Protein AF-A0A0R3PZE8-F1 (afdb_monomer_lite)

Structure (mmCIF, N/CA/C/O backbone):
data_AF-A0A0R3PZE8-F1
#
_entry.id   AF-A0A0R3PZE8-F1
#
loop_
_atom_site.group_PDB
_atom_site.id
_atom_site.type_symbol
_atom_site.label_atom_id
_atom_site.label_alt_id
_atom_site.label_comp_id
_atom_site.label_asym_id
_atom_site.label_entity_id
_atom_site.label_seq_id
_atom_site.pdbx_PDB_ins_code
_atom_site.Cartn_x
_atom_site.Cartn_y
_atom_site.Cartn_z
_atom_site.occupancy
_atom_site.B_iso_or_equiv
_atom_site.auth_seq_id
_atom_site.auth_comp_id
_atom_site.auth_asym_id
_atom_site.auth_atom_id
_atom_site.pdbx_PDB_model_num
ATOM 1 N N . LEU A 1 1 ? -15.782 1.429 -3.347 1.00 62.12 1 LEU A N 1
ATOM 2 C CA . LEU A 1 1 ? -16.477 2.744 -3.398 1.00 62.12 1 LEU A CA 1
ATOM 3 C C . LEU A 1 1 ? -15.474 3.835 -3.037 1.00 62.12 1 LEU A C 1
ATOM 5 O O . LEU A 1 1 ? -14.664 3.570 -2.155 1.00 62.12 1 LEU A O 1
ATOM 9 N N . ILE A 1 2 ? -15.486 4.989 -3.717 1.00 67.94 2 ILE A N 1
ATOM 10 C CA . ILE A 1 2 ? -14.548 6.102 -3.472 1.00 67.94 2 ILE A CA 1
ATOM 11 C C . ILE A 1 2 ? -15.339 7.360 -3.122 1.00 67.94 2 ILE A C 1
ATOM 13 O O . ILE A 1 2 ? -16.197 7.770 -3.900 1.00 67.94 2 ILE A O 1
ATOM 17 N N . PHE A 1 3 ? -14.995 7.996 -2.004 1.00 71.56 3 PHE A N 1
ATOM 18 C CA . PHE A 1 3 ? -15.438 9.349 -1.668 1.00 71.56 3 PHE A CA 1
ATOM 19 C C . PHE A 1 3 ? -14.235 10.287 -1.606 1.00 71.56 3 PHE A C 1
ATOM 21 O O . PHE A 1 3 ? -13.173 9.914 -1.105 1.00 71.56 3 PHE A O 1
ATOM 28 N N . ARG A 1 4 ? -14.398 11.508 -2.123 1.00 67.25 4 ARG A N 1
ATOM 29 C CA . ARG A 1 4 ? -13.371 12.555 -2.086 1.00 67.25 4 ARG A CA 1
ATOM 30 C C . ARG A 1 4 ? -13.928 13.774 -1.380 1.00 67.25 4 ARG A C 1
ATOM 32 O O . ARG A 1 4 ? -14.974 14.278 -1.780 1.00 67.25 4 ARG A O 1
ATOM 39 N N . PHE A 1 5 ? -13.204 14.258 -0.381 1.00 66.12 5 PHE A N 1
ATOM 40 C CA . PHE A 1 5 ? -13.563 15.463 0.358 1.00 66.12 5 PHE A CA 1
ATOM 41 C C . PHE A 1 5 ? -12.511 16.537 0.089 1.00 66.12 5 PHE A C 1
ATOM 43 O O . PHE A 1 5 ? -11.345 16.365 0.446 1.00 66.12 5 PHE A O 1
ATOM 50 N N . SER A 1 6 ? -12.918 17.607 -0.603 1.00 61.75 6 SER A N 1
ATOM 51 C CA . SER A 1 6 ? -12.119 18.815 -0.883 1.00 61.75 6 SER A CA 1
ATOM 52 C C . SER A 1 6 ? -10.677 18.563 -1.362 1.00 61.75 6 SER A C 1
ATOM 54 O O . SER A 1 6 ? -9.786 19.353 -1.075 1.00 61.75 6 SER A O 1
ATOM 56 N N . ASN A 1 7 ? -10.435 17.455 -2.075 1.00 63.47 7 ASN A N 1
ATOM 57 C CA . ASN A 1 7 ? -9.113 16.976 -2.513 1.00 63.47 7 ASN A CA 1
ATOM 58 C C . ASN A 1 7 ? -8.071 16.737 -1.398 1.00 63.47 7 ASN A C 1
ATOM 60 O O . ASN A 1 7 ? -6.908 16.509 -1.716 1.00 63.47 7 ASN A O 1
ATOM 64 N N . GLN A 1 8 ? -8.466 16.736 -0.123 1.00 71.69 8 GLN A N 1
ATOM 65 C CA . GLN A 1 8 ? -7.559 16.519 1.013 1.00 71.69 8 GLN A CA 1
ATOM 66 C C . GLN A 1 8 ? -7.642 15.096 1.573 1.00 71.69 8 GLN A C 1
ATOM 68 O O . GLN A 1 8 ? -6.637 14.556 2.018 1.00 71.69 8 GLN A O 1
ATOM 73 N N . LEU A 1 9 ? -8.821 14.466 1.516 1.00 77.50 9 LEU A N 1
ATOM 74 C CA . LEU A 1 9 ? -9.038 13.109 2.020 1.00 77.50 9 LEU A CA 1
ATOM 75 C C . LEU A 1 9 ? -9.704 12.229 0.960 1.00 77.50 9 LEU A C 1
ATOM 77 O O . LEU A 1 9 ? -10.722 12.604 0.363 1.00 77.50 9 LEU A O 1
ATOM 81 N N . LYS A 1 10 ? -9.144 11.032 0.761 1.00 80.12 10 LYS A N 1
ATOM 82 C CA . LYS A 1 10 ? -9.710 9.973 -0.080 1.00 80.12 10 LYS A CA 1
ATOM 83 C C . LYS A 1 10 ? -10.156 8.819 0.821 1.00 80.12 10 LYS A C 1
ATOM 85 O O . LYS A 1 10 ? -9.330 8.224 1.504 1.00 80.12 10 LYS A O 1
ATOM 90 N N . LEU A 1 11 ? -11.452 8.503 0.820 1.00 83.88 11 LEU A N 1
ATOM 91 C CA . LEU A 1 11 ? -12.012 7.386 1.585 1.00 83.88 11 LEU A CA 1
ATOM 92 C C . LEU A 1 11 ? -12.367 6.232 0.648 1.00 83.88 11 LEU A C 1
ATOM 94 O O . LEU A 1 11 ? -13.119 6.411 -0.316 1.00 83.88 11 LEU A O 1
ATOM 98 N N . PHE A 1 12 ? -11.858 5.045 0.972 1.00 88.25 12 PHE A N 1
ATOM 99 C CA . PHE A 1 12 ? -12.050 3.832 0.189 1.00 88.25 12 PHE A CA 1
ATOM 100 C C . PHE A 1 12 ? -12.721 2.744 1.022 1.00 88.25 12 PHE A C 1
ATOM 102 O O . PHE A 1 12 ? -12.331 2.482 2.155 1.00 88.25 12 PHE A O 1
ATOM 109 N N . PHE A 1 13 ? -13.682 2.056 0.407 1.00 88.44 13 PHE A N 1
ATOM 110 C CA . PHE A 1 13 ? -14.157 0.754 0.874 1.00 88.44 13 PHE A CA 1
ATOM 111 C C . PHE A 1 13 ? -13.698 -0.309 -0.116 1.00 88.44 13 PHE A C 1
ATOM 113 O O . PHE A 1 13 ? -14.065 -0.245 -1.300 1.00 88.44 13 PHE A O 1
ATOM 120 N N . VAL A 1 14 ? -12.896 -1.254 0.375 1.00 90.12 14 VAL A N 1
ATOM 121 C CA . VAL A 1 14 ? -12.254 -2.312 -0.411 1.00 90.12 14 VAL A CA 1
ATOM 122 C C . VAL A 1 14 ? -12.698 -3.668 0.131 1.00 90.12 14 VAL A C 1
ATOM 124 O O . VAL A 1 14 ? -12.587 -3.928 1.324 1.00 90.12 14 VAL A O 1
ATOM 127 N N . GLY A 1 15 ? -13.233 -4.513 -0.750 1.00 91.81 15 GLY A N 1
ATOM 128 C CA . GLY A 1 15 ? -13.603 -5.895 -0.440 1.00 91.81 15 GLY A CA 1
ATOM 129 C C . GLY A 1 15 ? -12.577 -6.899 -0.965 1.00 91.81 15 GLY A C 1
ATOM 130 O O . GLY A 1 15 ? -11.606 -6.529 -1.626 1.00 91.81 15 GLY A O 1
ATOM 131 N N . GLY A 1 16 ? -12.821 -8.181 -0.699 1.00 90.88 16 GLY A N 1
ATOM 132 C CA . GLY A 1 16 ? -12.023 -9.293 -1.211 1.00 90.88 16 GLY A CA 1
ATOM 133 C C . GLY A 1 16 ? -12.873 -10.385 -1.879 1.00 90.88 16 GLY A C 1
ATOM 134 O O . GLY A 1 16 ? -14.102 -10.291 -1.865 1.00 90.88 16 GLY A O 1
ATOM 135 N N . PRO A 1 17 ? -12.225 -11.427 -2.436 1.00 91.25 17 PRO A N 1
ATOM 136 C CA . PRO A 1 17 ? -10.773 -11.625 -2.455 1.00 91.25 17 PRO A CA 1
ATOM 137 C C . PRO A 1 17 ? -10.067 -10.690 -3.452 1.00 91.25 17 PRO A C 1
ATOM 139 O O . PRO A 1 17 ? -10.519 -10.515 -4.579 1.00 91.25 17 PRO A O 1
ATOM 142 N N . ASN A 1 18 ? -8.948 -10.092 -3.036 1.00 88.50 18 ASN A N 1
ATOM 143 C CA . ASN A 1 18 ? -8.090 -9.268 -3.890 1.00 88.50 18 ASN A CA 1
ATOM 144 C C . ASN A 1 18 ? -6.628 -9.437 -3.450 1.00 88.50 18 ASN A C 1
ATOM 146 O O . ASN A 1 18 ? -6.282 -9.090 -2.323 1.00 88.50 18 ASN A O 1
ATOM 150 N N . SER A 1 19 ? -5.787 -9.988 -4.324 1.00 86.62 19 SER A N 1
ATOM 151 C CA . SER A 1 19 ? -4.359 -10.216 -4.077 1.00 86.62 19 SER A CA 1
ATOM 152 C C . SER A 1 19 ? -3.549 -9.687 -5.254 1.00 86.62 19 SER A C 1
ATOM 154 O O . SER A 1 19 ? -3.976 -9.796 -6.406 1.00 86.62 19 SER A O 1
ATOM 156 N N . ARG A 1 20 ? -2.424 -9.044 -4.947 1.00 81.38 20 ARG A N 1
ATOM 157 C CA . ARG A 1 20 ? -1.581 -8.311 -5.889 1.00 81.38 20 ARG A CA 1
ATOM 158 C C . ARG A 1 20 ? -0.120 -8.429 -5.465 1.00 81.38 20 ARG A C 1
ATOM 160 O O . ARG A 1 20 ? 0.158 -8.447 -4.267 1.00 81.38 20 ARG A O 1
ATOM 167 N N . ASP A 1 21 ? 0.770 -8.457 -6.451 1.00 78.06 21 ASP A N 1
ATOM 168 C CA . ASP A 1 21 ? 2.225 -8.560 -6.255 1.00 78.06 21 ASP A CA 1
ATOM 169 C C . ASP A 1 21 ? 2.948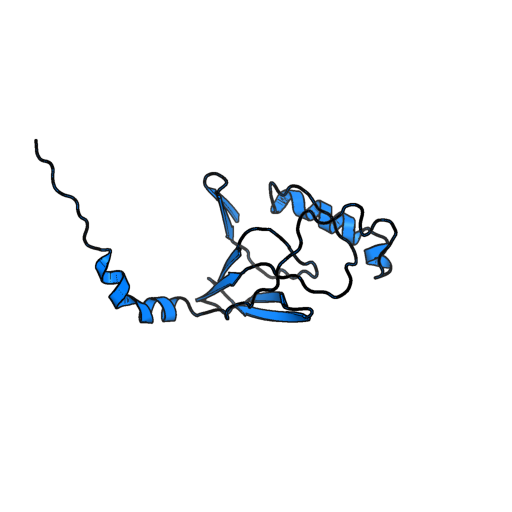 -7.214 -6.424 1.00 78.06 21 ASP A C 1
ATOM 171 O O . ASP A 1 21 ? 4.164 -7.122 -6.258 1.00 78.06 21 ASP A O 1
ATOM 175 N N . ASP A 1 22 ? 2.213 -6.159 -6.774 1.00 80.25 22 ASP A N 1
ATOM 176 C CA . ASP A 1 22 ? 2.758 -4.814 -6.908 1.00 80.25 22 ASP A CA 1
ATOM 177 C C . ASP A 1 22 ? 2.730 -4.038 -5.582 1.00 80.25 22 ASP A C 1
ATOM 179 O O . ASP A 1 22 ? 1.869 -4.248 -4.725 1.00 80.25 22 ASP A O 1
ATOM 183 N N . TYR A 1 23 ? 3.688 -3.120 -5.434 1.00 80.38 23 TYR A N 1
ATOM 184 C CA . TYR A 1 23 ? 3.795 -2.219 -4.290 1.00 80.38 23 TYR A CA 1
ATOM 185 C C . TYR A 1 23 ? 3.375 -0.807 -4.694 1.00 80.38 23 TYR A C 1
ATOM 187 O O . TYR A 1 23 ? 3.799 -0.299 -5.734 1.00 80.38 23 TYR A O 1
ATOM 195 N N . HIS A 1 24 ? 2.581 -0.163 -3.840 1.00 79.12 24 HIS A N 1
ATOM 196 C CA . HIS A 1 24 ? 2.237 1.251 -3.964 1.00 79.12 24 HIS A CA 1
ATOM 197 C C . HIS A 1 24 ? 3.224 2.099 -3.155 1.00 79.12 24 HIS A C 1
ATOM 199 O O . HIS A 1 24 ? 3.620 1.711 -2.055 1.00 79.12 24 HIS A O 1
ATOM 205 N N . LEU A 1 25 ? 3.623 3.241 -3.712 1.00 77.56 25 LEU A N 1
ATOM 206 C CA . LEU A 1 25 ? 4.430 4.247 -3.037 1.00 77.56 25 LEU A CA 1
ATOM 207 C C . LEU A 1 25 ? 3.793 5.616 -3.281 1.00 77.56 25 LEU A C 1
ATOM 209 O O . LEU A 1 25 ? 3.671 6.029 -4.433 1.00 77.56 25 LEU A O 1
ATOM 213 N N . GLU A 1 26 ? 3.425 6.308 -2.206 1.00 75.06 26 GLU A N 1
ATOM 214 C CA . GLU A 1 26 ? 2.949 7.692 -2.236 1.00 75.06 26 GLU A CA 1
ATOM 215 C C . GLU A 1 26 ? 3.594 8.523 -1.116 1.00 75.06 26 GLU A C 1
ATOM 217 O O . GLU A 1 26 ? 4.149 7.976 -0.164 1.00 75.06 26 GLU A O 1
ATOM 222 N N . GLU A 1 27 ? 3.555 9.853 -1.248 1.00 71.75 27 GLU A N 1
ATOM 223 C CA . GLU A 1 27 ? 4.087 10.785 -0.236 1.00 71.75 27 GLU A CA 1
ATOM 224 C C . GLU A 1 27 ? 3.195 10.869 1.015 1.00 71.75 27 GLU A C 1
ATOM 226 O O . GLU A 1 27 ? 3.664 11.256 2.083 1.00 71.75 27 GLU A O 1
ATOM 231 N N . GLY A 1 28 ? 1.906 10.546 0.873 1.00 73.88 28 GLY A N 1
ATOM 232 C CA . GLY A 1 28 ? 0.905 10.657 1.931 1.00 73.88 28 GLY A CA 1
ATOM 233 C C . GLY A 1 28 ? 0.878 9.469 2.892 1.00 73.88 28 GLY A C 1
ATOM 234 O O . GLY A 1 28 ? 1.456 8.413 2.643 1.00 73.88 28 GLY A O 1
ATOM 235 N N . GLU A 1 29 ? 0.173 9.652 4.006 1.00 81.69 29 GLU A N 1
ATOM 236 C CA . GLU A 1 29 ? -0.147 8.570 4.935 1.00 81.69 29 GLU A CA 1
ATOM 237 C C . GLU A 1 29 ? -1.413 7.828 4.487 1.00 81.69 29 GLU A C 1
ATOM 239 O O . GLU A 1 29 ? -2.419 8.450 4.134 1.00 81.69 29 GLU A O 1
ATOM 244 N N . GLU A 1 30 ? -1.406 6.499 4.604 1.00 86.81 30 GLU A N 1
ATOM 245 C CA . GLU A 1 30 ? -2.611 5.684 4.440 1.00 86.81 30 GLU A CA 1
ATOM 246 C C . GLU A 1 30 ? -3.087 5.149 5.797 1.00 86.81 30 GLU A C 1
ATOM 248 O O . GLU A 1 30 ? -2.325 4.546 6.563 1.00 86.81 30 GLU A O 1
ATOM 253 N N . PHE A 1 31 ? -4.381 5.319 6.074 1.00 87.12 31 PHE A N 1
ATOM 254 C CA . PHE A 1 31 ? -5.050 4.767 7.249 1.00 87.12 31 PHE A CA 1
ATOM 255 C C . PHE A 1 31 ? -5.941 3.582 6.864 1.00 87.12 31 PHE A C 1
ATOM 257 O O . PHE A 1 31 ? -6.790 3.682 5.979 1.00 87.12 31 PHE A O 1
ATOM 264 N N . PHE A 1 32 ? -5.780 2.469 7.576 1.00 91.25 32 PHE A N 1
ATOM 265 C CA . PHE A 1 32 ? -6.526 1.231 7.379 1.00 91.25 32 PHE A CA 1
ATOM 266 C C . PHE A 1 32 ? -7.372 0.921 8.603 1.00 91.25 32 PHE A C 1
ATOM 268 O O . PHE A 1 32 ? -6.869 0.906 9.725 1.00 91.25 32 PHE A O 1
ATOM 275 N N . TYR A 1 33 ? -8.635 0.580 8.366 1.00 91.62 33 TYR A N 1
ATOM 276 C CA . TYR A 1 33 ? -9.529 0.015 9.367 1.00 91.62 33 TYR A CA 1
ATOM 277 C C . TYR A 1 33 ? -10.229 -1.213 8.788 1.00 91.62 33 TYR A C 1
ATOM 279 O O . TYR A 1 33 ? -10.923 -1.111 7.775 1.00 91.62 33 TYR A O 1
ATOM 287 N N . GLN A 1 34 ? -10.056 -2.368 9.435 1.00 94.06 34 GLN A N 1
ATOM 288 C CA . GLN A 1 34 ? -10.734 -3.596 9.034 1.00 94.06 34 GLN A CA 1
ATOM 289 C C . GLN A 1 34 ? -12.086 -3.738 9.719 1.00 94.06 34 GLN A C 1
ATOM 291 O O . GLN A 1 34 ? -12.187 -4.267 10.818 1.00 94.06 34 GLN A O 1
ATOM 296 N N . GLN A 1 35 ? -13.139 -3.310 9.025 1.00 91.12 35 GLN A N 1
ATOM 297 C CA . GLN A 1 35 ? -14.510 -3.459 9.510 1.00 91.12 35 GLN A CA 1
ATOM 298 C C . GLN A 1 35 ? -14.992 -4.921 9.515 1.00 91.12 35 GLN A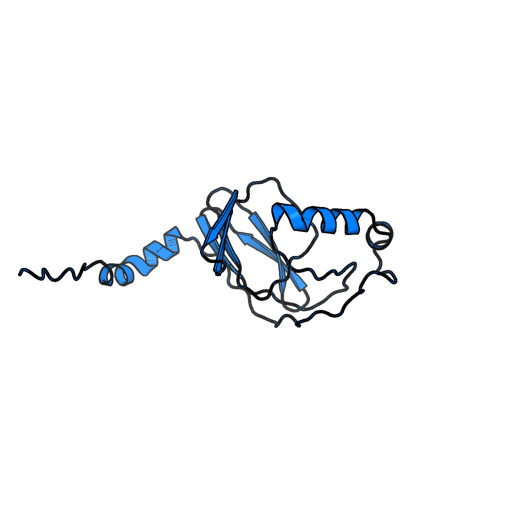 C 1
ATOM 300 O O . GLN A 1 35 ? -15.816 -5.286 10.346 1.00 91.12 35 GLN A O 1
ATOM 305 N N . ARG A 1 36 ? -14.550 -5.740 8.548 1.00 92.19 36 ARG A N 1
ATOM 306 C CA . ARG A 1 36 ? -14.915 -7.162 8.439 1.00 92.19 36 ARG A CA 1
ATOM 307 C C . ARG A 1 36 ? -13.759 -7.985 7.884 1.00 92.19 36 ARG A C 1
ATOM 309 O O . ARG A 1 36 ? -13.193 -7.626 6.851 1.00 92.19 36 ARG A O 1
ATOM 316 N N . GLY A 1 37 ? -13.480 -9.115 8.522 1.00 93.88 37 GLY A N 1
ATOM 317 C CA . GLY A 1 37 ? -12.431 -10.055 8.160 1.00 93.88 37 GLY A CA 1
ATOM 318 C C . GLY A 1 37 ? -11.010 -9.517 8.339 1.00 93.88 37 GLY A C 1
ATOM 319 O O . GLY A 1 37 ? -10.771 -8.342 8.630 1.00 93.88 37 GLY A O 1
ATOM 320 N N . ASP A 1 38 ? -10.053 -10.411 8.116 1.00 94.75 38 ASP A N 1
ATOM 321 C CA . ASP A 1 38 ? -8.627 -10.110 8.183 1.00 94.75 38 ASP A CA 1
ATOM 322 C C . ASP A 1 38 ? -8.080 -9.678 6.817 1.00 94.75 38 ASP A C 1
ATOM 324 O O . ASP A 1 38 ? -8.541 -10.129 5.766 1.00 94.75 38 ASP A O 1
ATOM 328 N N . MET A 1 39 ? -7.004 -8.892 6.836 1.00 94.44 39 MET A N 1
ATOM 329 C CA . MET A 1 39 ? -6.153 -8.669 5.670 1.00 94.44 39 MET A CA 1
ATOM 330 C C . MET A 1 39 ? -4.672 -8.858 6.008 1.00 94.44 39 MET A C 1
ATOM 332 O O . MET A 1 39 ? -4.238 -8.698 7.153 1.00 94.44 39 MET A O 1
ATOM 336 N N . VAL A 1 40 ? -3.878 -9.166 4.984 1.00 92.94 40 VAL A N 1
ATOM 337 C CA . VAL A 1 40 ? -2.417 -9.110 5.054 1.00 92.94 40 VAL A CA 1
ATOM 338 C C . VAL A 1 40 ? -1.957 -7.975 4.171 1.00 92.94 40 VAL A C 1
ATOM 340 O O . VAL A 1 40 ? -2.248 -7.929 2.979 1.00 92.94 40 VAL A O 1
ATOM 343 N N . LEU A 1 41 ? -1.213 -7.069 4.775 1.00 89.88 41 LEU A N 1
ATOM 344 C CA . LEU A 1 41 ? -0.457 -6.077 4.063 1.00 89.88 41 LEU A CA 1
ATOM 345 C C . LEU A 1 41 ? 0.976 -6.564 3.869 1.00 89.88 41 LEU A C 1
ATOM 347 O O . LEU A 1 41 ? 1.646 -6.884 4.845 1.00 89.88 41 LEU A O 1
ATOM 351 N N . LYS A 1 42 ? 1.480 -6.471 2.642 1.00 88.62 42 LYS A N 1
ATOM 352 C CA . LYS A 1 42 ? 2.903 -6.625 2.338 1.00 88.62 42 LYS A CA 1
ATOM 353 C C . LYS A 1 42 ? 3.574 -5.253 2.272 1.00 88.62 42 LYS A C 1
ATOM 355 O O . LYS A 1 42 ? 3.100 -4.379 1.551 1.00 88.62 42 LYS A O 1
ATOM 360 N N . VAL A 1 43 ? 4.656 -5.060 3.021 1.00 85.50 43 VAL A N 1
ATOM 361 C CA . VAL A 1 43 ? 5.484 -3.841 2.996 1.00 85.50 43 VAL A CA 1
ATOM 362 C C . VAL A 1 43 ? 6.946 -4.187 2.794 1.00 85.50 43 VAL A C 1
ATOM 364 O O . VAL A 1 43 ? 7.370 -5.312 3.054 1.00 85.50 43 VAL A O 1
ATOM 367 N N . ILE A 1 44 ? 7.721 -3.190 2.381 1.00 82.75 44 ILE A N 1
ATOM 368 C CA . ILE A 1 44 ? 9.175 -3.231 2.444 1.00 82.75 44 ILE A CA 1
ATOM 369 C C . ILE A 1 44 ? 9.608 -2.340 3.608 1.00 82.75 44 ILE A C 1
ATOM 371 O O . ILE A 1 44 ? 9.496 -1.121 3.534 1.00 82.75 44 ILE A O 1
ATOM 375 N N . GLU A 1 45 ? 10.092 -2.939 4.689 1.00 79.56 45 GLU A N 1
ATOM 376 C CA . GLU A 1 45 ? 10.598 -2.225 5.860 1.00 79.56 45 GLU A CA 1
ATOM 377 C C . GLU A 1 45 ? 12.117 -2.411 5.931 1.00 79.56 45 GLU A C 1
ATOM 379 O O . GLU A 1 45 ? 12.615 -3.536 5.958 1.00 79.56 45 GLU A O 1
ATOM 384 N N . ARG A 1 46 ? 12.873 -1.306 5.941 1.00 76.81 46 ARG A N 1
ATOM 385 C CA . ARG A 1 46 ? 14.342 -1.305 6.106 1.00 76.81 46 ARG A CA 1
ATOM 386 C C . ARG A 1 46 ? 15.122 -2.270 5.187 1.00 76.81 46 ARG A C 1
ATOM 388 O O . ARG A 1 46 ? 16.070 -2.909 5.640 1.00 76.81 46 ARG A O 1
ATOM 395 N N . GLY A 1 47 ? 14.766 -2.434 3.917 1.00 76.62 47 GLY A N 1
ATOM 396 C CA . GLY A 1 47 ? 15.466 -3.400 3.054 1.00 76.62 47 GLY A CA 1
ATOM 397 C C . GLY A 1 47 ? 14.645 -4.630 2.720 1.00 76.62 47 GLY A C 1
ATOM 398 O O . GLY A 1 47 ? 15.003 -5.348 1.793 1.00 76.62 47 GLY A O 1
ATOM 399 N N . GLN A 1 48 ? 13.643 -4.941 3.544 1.00 79.00 48 GLN A N 1
ATOM 400 C CA . GLN A 1 48 ? 13.183 -6.313 3.708 1.00 79.00 48 GLN A CA 1
ATOM 401 C C . GLN A 1 48 ? 11.662 -6.432 3.577 1.00 79.00 48 GLN A C 1
ATOM 403 O O . GLN A 1 48 ? 10.932 -5.628 4.164 1.00 79.00 48 GLN A O 1
ATOM 408 N N . PRO A 1 49 ? 11.158 -7.450 2.853 1.00 85.19 49 PRO A N 1
ATOM 409 C CA . PRO A 1 49 ? 9.739 -7.769 2.848 1.00 85.19 49 PRO A CA 1
ATOM 410 C C . PRO A 1 49 ? 9.243 -8.126 4.250 1.00 85.19 49 PRO A C 1
ATOM 412 O O . PRO A 1 49 ? 9.840 -8.948 4.948 1.00 85.19 49 PRO A O 1
ATOM 415 N N . ARG A 1 50 ? 8.114 -7.543 4.645 1.00 85.81 50 ARG A N 1
ATOM 416 C CA . ARG A 1 50 ? 7.426 -7.837 5.900 1.00 85.81 50 ARG A CA 1
ATOM 417 C C . ARG A 1 50 ? 5.924 -7.929 5.657 1.00 85.81 50 ARG A C 1
ATOM 419 O O . ARG A 1 50 ? 5.329 -7.056 5.030 1.00 85.81 50 ARG A O 1
ATOM 426 N N . ASP A 1 51 ? 5.309 -8.964 6.219 1.00 91.44 51 ASP A N 1
ATOM 427 C CA . ASP A 1 51 ? 3.858 -9.130 6.224 1.00 91.44 51 ASP A CA 1
ATOM 428 C C . ASP A 1 51 ? 3.279 -8.562 7.533 1.00 91.44 51 ASP A C 1
ATOM 430 O O . ASP A 1 51 ? 3.650 -8.967 8.638 1.00 91.44 51 ASP A O 1
ATOM 434 N N . ILE A 1 52 ? 2.350 -7.616 7.415 1.00 89.81 52 ILE A N 1
ATOM 435 C CA . ILE A 1 52 ? 1.598 -7.018 8.519 1.00 89.81 52 ILE A CA 1
ATOM 436 C C . ILE A 1 52 ? 0.161 -7.529 8.441 1.00 89.81 52 ILE A C 1
ATOM 438 O O . ILE A 1 52 ? -0.606 -7.164 7.551 1.00 89.81 52 ILE A O 1
ATOM 442 N N . ARG A 1 53 ? -0.224 -8.383 9.393 1.00 92.81 53 ARG A N 1
ATOM 443 C CA . ARG A 1 53 ? -1.601 -8.874 9.504 1.00 92.81 53 ARG A CA 1
ATOM 444 C C . ARG A 1 53 ? -2.458 -7.867 10.265 1.00 92.81 53 ARG A C 1
ATOM 446 O O . ARG A 1 53 ? -2.190 -7.597 11.434 1.00 92.81 53 ARG A O 1
ATOM 453 N N . ILE A 1 54 ? -3.497 -7.355 9.614 1.00 91.25 54 ILE A N 1
ATOM 454 C CA . ILE A 1 54 ? -4.498 -6.461 10.203 1.00 91.25 54 ILE A CA 1
ATOM 455 C C . ILE A 1 54 ? -5.761 -7.295 10.391 1.00 91.25 54 ILE A C 1
ATOM 457 O O . ILE A 1 54 ? -6.358 -7.751 9.415 1.00 91.25 54 ILE A O 1
ATOM 461 N N . LYS A 1 55 ? -6.112 -7.563 11.648 1.00 94.00 55 LYS A N 1
ATOM 462 C CA . LYS A 1 55 ? -7.290 -8.366 11.985 1.00 94.00 55 LYS A CA 1
ATOM 463 C C . LYS A 1 55 ? -8.562 -7.533 11.903 1.00 94.00 55 LYS A C 1
ATOM 465 O O . LYS A 1 55 ? -8.486 -6.305 11.954 1.00 94.00 55 LYS A O 1
ATOM 470 N N . GLU A 1 56 ? -9.705 -8.204 11.851 1.00 92.25 56 GLU A N 1
ATOM 471 C CA . GLU A 1 56 ? -11.002 -7.560 12.083 1.00 92.25 56 GLU A CA 1
ATOM 472 C C . GLU A 1 56 ? -10.961 -6.654 13.335 1.00 92.25 56 GLU A C 1
ATOM 474 O O . GLU A 1 56 ? -10.254 -6.928 14.314 1.00 92.25 56 GLU A O 1
ATOM 479 N N . ASP A 1 57 ? -11.643 -5.514 13.247 1.00 90.19 57 ASP A N 1
ATOM 480 C CA . ASP A 1 57 ? -11.682 -4.435 14.234 1.00 90.19 57 ASP A CA 1
ATOM 481 C C . ASP A 1 57 ? -10.326 -3.823 14.600 1.00 90.19 57 ASP A C 1
ATOM 483 O O . ASP A 1 57 ? -10.185 -3.163 15.632 1.00 90.19 57 ASP A O 1
ATOM 487 N N . SER A 1 58 ? -9.308 -4.003 13.759 1.00 88.06 58 SER A N 1
ATOM 488 C CA . SER A 1 58 ? -8.005 -3.368 13.949 1.00 88.06 58 SER A CA 1
ATOM 489 C C . SER A 1 58 ? -7.825 -2.152 13.047 1.00 88.06 58 SER A C 1
ATOM 491 O O . SER A 1 58 ? -8.241 -2.146 11.886 1.00 88.06 58 SER A O 1
ATOM 493 N N . ILE A 1 59 ? -7.158 -1.134 13.588 1.00 82.38 59 ILE A N 1
ATOM 494 C CA . ILE A 1 59 ? -6.685 0.043 12.859 1.00 82.38 59 ILE A CA 1
ATOM 495 C C . ILE A 1 59 ? -5.169 -0.019 12.661 1.00 82.38 59 ILE A C 1
ATOM 497 O O . ILE A 1 59 ? -4.439 -0.582 13.484 1.00 82.38 59 ILE A O 1
ATOM 501 N N . SER A 1 60 ? -4.687 0.561 11.564 1.00 80.25 60 SER A N 1
ATOM 502 C CA . SER A 1 60 ? -3.263 0.690 11.251 1.00 80.25 60 SER A CA 1
ATOM 503 C C . SER A 1 60 ? -3.027 1.924 10.381 1.00 80.25 60 SER A C 1
ATOM 505 O O . SER A 1 60 ? -3.624 2.050 9.317 1.00 80.25 60 SER A O 1
ATOM 507 N N . THR A 1 61 ? -2.136 2.810 10.820 1.00 67.88 61 THR A N 1
ATOM 508 C CA . THR A 1 61 ? -1.618 3.927 10.012 1.00 67.88 61 THR A CA 1
ATOM 509 C C . THR A 1 61 ? -0.287 3.525 9.398 1.00 67.88 61 THR A C 1
ATOM 511 O O . THR A 1 61 ? 0.481 2.787 10.024 1.00 67.88 61 THR A O 1
ATOM 514 N N . ARG A 1 62 ? 0.002 4.002 8.188 1.00 66.12 62 ARG A N 1
ATOM 515 C CA . ARG A 1 62 ? 1.265 3.720 7.507 1.00 66.12 62 ARG A CA 1
ATOM 516 C C . ARG A 1 62 ? 1.973 4.970 7.040 1.00 66.12 62 ARG A C 1
ATOM 518 O O . ARG A 1 62 ? 1.348 5.908 6.561 1.00 66.12 62 ARG A O 1
ATOM 525 N N . TYR A 1 63 ? 3.293 4.847 7.070 1.00 54.38 63 TYR A N 1
ATOM 526 C CA . TYR A 1 63 ? 4.243 5.668 6.343 1.00 54.38 63 TYR A CA 1
ATOM 527 C C . TYR A 1 63 ? 4.923 4.777 5.312 1.00 54.38 63 TYR A C 1
ATOM 529 O O . TYR A 1 63 ? 5.254 3.624 5.603 1.00 54.38 63 TYR A O 1
ATOM 537 N N . PHE A 1 64 ? 5.116 5.275 4.101 1.00 51.69 64 PHE A N 1
ATOM 538 C CA . PHE A 1 64 ? 5.773 4.491 3.070 1.00 51.69 64 PHE A CA 1
ATOM 539 C C . PHE A 1 64 ? 7.286 4.490 3.265 1.00 51.69 64 PHE A C 1
ATOM 541 O O . PHE A 1 64 ? 7.931 5.535 3.295 1.00 51.69 64 PHE A O 1
ATOM 548 N N . VAL A 1 65 ? 7.858 3.291 3.366 1.00 46.41 65 VAL A N 1
ATOM 549 C CA . VAL A 1 65 ? 9.294 3.078 3.548 1.00 46.41 65 VAL A CA 1
ATOM 550 C C . VAL A 1 65 ? 9.899 2.549 2.255 1.00 46.41 65 VAL A C 1
ATOM 552 O O . VAL A 1 65 ? 9.376 1.608 1.658 1.00 46.41 65 VAL A O 1
ATOM 555 N N . LYS A 1 66 ? 11.049 3.095 1.841 1.00 46.06 66 LYS A N 1
ATOM 556 C CA . LYS A 1 66 ? 11.987 2.356 0.989 1.00 46.06 66 LYS A CA 1
ATOM 557 C C . LYS A 1 66 ? 13.091 1.808 1.857 1.00 46.06 66 LYS A C 1
ATOM 559 O O . LYS A 1 66 ? 13.768 2.537 2.576 1.00 46.06 66 LYS A O 1
ATOM 564 N N . SER A 1 67 ? 13.401 0.545 1.634 1.00 45.16 67 SER A N 1
ATOM 565 C CA . SER A 1 67 ? 14.773 0.197 1.264 1.00 45.16 67 SER A CA 1
ATOM 566 C C . SER A 1 67 ? 14.739 -1.170 0.577 1.00 45.16 67 SER A C 1
ATOM 568 O O . SER A 1 67 ? 14.117 -2.054 1.123 1.00 45.16 67 SER A O 1
ATOM 570 N N . SER A 1 68 ? 15.339 -1.281 -0.622 1.00 50.19 68 SER A N 1
ATOM 571 C CA . SER A 1 68 ? 15.752 -2.460 -1.446 1.00 50.19 68 SER A CA 1
ATOM 572 C C . SER A 1 68 ? 14.771 -3.647 -1.728 1.00 50.19 68 SER A C 1
ATOM 574 O O . SER A 1 68 ? 13.851 -3.863 -0.962 1.00 50.19 68 SER A O 1
ATOM 576 N N . THR A 1 69 ? 14.817 -4.432 -2.834 1.00 57.22 69 THR A N 1
ATOM 577 C CA . THR A 1 69 ? 15.945 -5.275 -3.341 1.00 57.22 69 THR A CA 1
ATOM 578 C C . THR A 1 69 ? 15.902 -5.681 -4.846 1.00 57.22 69 THR A C 1
ATOM 580 O O . THR A 1 69 ? 16.199 -6.818 -5.187 1.00 57.22 69 THR A O 1
ATOM 583 N N . VAL A 1 70 ? 15.636 -4.732 -5.754 1.00 52.16 70 VAL A N 1
ATOM 584 C CA . VAL A 1 70 ? 15.659 -4.789 -7.250 1.00 52.16 70 VAL A CA 1
ATOM 585 C C . VAL A 1 70 ? 14.265 -4.527 -7.816 1.00 52.16 70 VAL A C 1
ATOM 587 O O . VAL A 1 70 ? 13.318 -5.281 -7.625 1.00 52.16 70 VAL A O 1
ATOM 590 N N . ARG A 1 71 ? 14.144 -3.399 -8.516 1.00 62.41 71 ARG A N 1
ATOM 591 C CA . ARG A 1 71 ? 12.906 -2.951 -9.152 1.00 62.41 71 ARG A CA 1
ATOM 592 C C . ARG A 1 71 ? 12.806 -3.610 -10.526 1.00 62.41 71 ARG A C 1
ATOM 594 O O . ARG A 1 71 ? 13.744 -3.510 -11.305 1.00 62.41 71 ARG A O 1
ATOM 601 N N . LEU A 1 72 ? 11.691 -4.264 -10.832 1.00 56.97 72 LEU A N 1
ATOM 602 C CA . LEU A 1 72 ? 11.500 -4.904 -12.138 1.00 56.97 72 LEU A CA 1
ATOM 603 C C . LEU A 1 72 ? 10.956 -3.919 -13.185 1.00 56.97 72 LEU A C 1
ATOM 605 O O . LEU A 1 72 ? 11.410 -3.883 -14.328 1.00 56.97 72 LEU A O 1
ATOM 609 N N . PHE A 1 73 ? 10.003 -3.086 -12.769 1.00 61.06 73 PHE A N 1
ATOM 610 C CA . PHE A 1 73 ? 9.294 -2.129 -13.610 1.00 61.06 73 PHE A CA 1
ATOM 611 C C . PHE A 1 73 ? 8.817 -0.957 -12.743 1.00 61.06 73 PHE A C 1
ATOM 613 O O . PHE A 1 73 ? 8.171 -1.180 -11.721 1.00 61.06 73 PHE A O 1
ATOM 620 N N . GLU A 1 74 ? 9.139 0.282 -13.124 1.00 76.44 74 GLU A N 1
ATOM 621 C CA . GLU A 1 74 ? 8.712 1.493 -12.410 1.00 76.44 74 GLU A CA 1
ATOM 622 C C . GLU A 1 74 ? 8.070 2.495 -13.380 1.00 76.44 74 GLU A C 1
ATOM 624 O O . GLU A 1 74 ? 8.592 2.779 -14.464 1.00 76.44 74 GLU A O 1
ATOM 629 N N . ARG A 1 75 ? 6.918 3.049 -12.992 1.00 73.31 75 ARG A N 1
ATOM 630 C CA . ARG A 1 75 ? 6.263 4.161 -13.685 1.00 73.31 75 ARG A CA 1
ATOM 631 C C . ARG A 1 75 ? 5.735 5.140 -12.656 1.00 73.31 75 ARG A C 1
ATOM 633 O O . ARG A 1 75 ? 5.056 4.740 -11.717 1.00 73.31 75 ARG A O 1
ATOM 640 N N . TRP A 1 76 ? 5.995 6.415 -12.899 1.00 71.31 76 TRP A N 1
ATOM 641 C CA . TRP A 1 76 ? 5.389 7.512 -12.162 1.00 71.31 76 TRP A CA 1
ATOM 642 C C . TRP A 1 76 ? 4.347 8.177 -13.039 1.00 71.31 76 TRP A C 1
ATOM 644 O O . TRP A 1 76 ? 4.571 8.417 -14.226 1.00 71.31 76 TRP A O 1
ATOM 654 N N . PHE A 1 77 ? 3.197 8.449 -12.446 1.00 74.00 77 PHE A N 1
ATOM 655 C CA . PHE A 1 77 ? 2.080 9.090 -13.110 1.00 74.00 77 PHE A CA 1
ATOM 656 C C . PHE A 1 77 ? 1.296 9.899 -12.084 1.00 74.00 77 PHE A C 1
ATOM 658 O O . PHE A 1 77 ? 1.336 9.620 -10.885 1.00 74.00 77 PHE A O 1
ATOM 665 N N . HIS A 1 78 ? 0.585 10.916 -12.557 1.00 74.62 78 HIS A N 1
ATOM 666 C CA . HIS A 1 78 ? -0.310 11.667 -11.695 1.00 74.62 78 HIS A CA 1
ATOM 667 C C . HIS A 1 78 ? -1.590 10.857 -11.471 1.00 74.62 78 HIS A C 1
ATOM 669 O O . HIS A 1 78 ? -2.356 10.621 -12.406 1.00 74.62 78 HIS A O 1
ATOM 675 N N . LEU A 1 79 ? -1.798 10.409 -10.234 1.00 73.50 79 LEU A N 1
ATOM 676 C CA . LEU A 1 79 ? -2.925 9.567 -9.854 1.00 73.50 79 LEU A CA 1
ATOM 677 C C . LEU A 1 79 ? -4.149 10.429 -9.527 1.00 73.50 79 LEU A C 1
ATOM 679 O O . LEU A 1 79 ? -4.312 10.909 -8.400 1.00 73.50 79 LEU A O 1
ATOM 683 N N . ASN A 1 80 ? -5.039 10.586 -10.506 1.00 75.25 80 ASN A N 1
ATOM 684 C CA . ASN A 1 80 ? -6.299 11.288 -10.310 1.00 75.25 80 ASN A CA 1
ATOM 685 C C . ASN A 1 80 ? -7.347 10.354 -9.732 1.00 75.25 80 ASN A C 1
ATOM 687 O O . ASN A 1 80 ? -8.068 10.751 -8.827 1.00 75.25 80 ASN A O 1
ATOM 691 N N . ASP A 1 81 ? -7.475 9.135 -10.246 1.00 77.38 81 ASP A N 1
ATOM 692 C CA . ASP A 1 81 ? -8.506 8.168 -9.898 1.00 77.38 81 ASP A CA 1
ATOM 693 C C . ASP A 1 81 ? -7.971 6.741 -9.923 1.00 77.38 81 ASP A C 1
ATOM 695 O O . ASP A 1 81 ? -7.751 6.159 -10.976 1.00 77.38 81 ASP A O 1
ATOM 699 N N . VAL A 1 82 ? -7.838 6.148 -8.738 1.00 75.50 82 VAL A N 1
ATOM 700 C CA . VAL A 1 82 ? -7.305 4.792 -8.552 1.00 75.50 82 VAL A CA 1
ATOM 701 C C . VAL A 1 82 ? -8.043 3.747 -9.386 1.00 75.50 82 VAL A C 1
ATOM 703 O O . VAL A 1 82 ? -7.407 2.840 -9.915 1.00 75.50 82 VAL A O 1
ATOM 706 N N . VAL A 1 83 ? -9.366 3.857 -9.532 1.00 76.25 83 VAL A N 1
ATOM 707 C CA . VAL A 1 83 ? -10.150 2.837 -10.249 1.00 76.25 83 VAL A CA 1
ATOM 708 C C . VAL A 1 83 ? -9.936 2.936 -11.755 1.00 76.25 83 VAL A C 1
ATOM 710 O O . VAL A 1 83 ? -9.982 1.918 -12.439 1.00 76.25 83 VAL A O 1
ATOM 713 N N . ARG A 1 84 ? -9.689 4.140 -12.278 1.00 81.62 84 ARG A N 1
ATOM 714 C CA . ARG A 1 84 ? -9.517 4.373 -13.719 1.00 81.62 84 ARG A CA 1
ATOM 715 C C . ARG A 1 84 ? -8.060 4.323 -14.163 1.00 81.62 84 ARG A C 1
ATOM 717 O O . ARG A 1 84 ? -7.772 3.758 -15.213 1.00 81.62 84 ARG A O 1
ATOM 724 N N . ASP A 1 85 ? -7.158 4.874 -13.364 1.00 80.19 85 ASP A N 1
ATOM 725 C CA . ASP A 1 85 ? -5.782 5.152 -13.780 1.00 80.19 85 ASP A CA 1
ATOM 726 C C . ASP A 1 85 ? -4.843 3.969 -13.514 1.00 80.19 85 ASP A C 1
ATOM 728 O O . ASP A 1 85 ? -3.833 3.803 -14.196 1.00 80.19 85 ASP A O 1
ATOM 732 N N . LEU A 1 86 ? -5.177 3.112 -12.544 1.00 80.25 86 LEU A N 1
ATOM 733 C CA . LEU A 1 86 ? -4.330 1.985 -12.160 1.00 80.25 86 LEU A CA 1
ATOM 734 C C . LEU A 1 86 ? -4.431 0.767 -13.101 1.00 80.25 86 LEU A C 1
ATOM 736 O O . LEU A 1 86 ? -3.385 0.188 -13.410 1.00 80.25 86 LEU A O 1
ATOM 740 N N . PRO A 1 87 ? -5.619 0.351 -13.599 1.00 85.25 87 PRO A N 1
ATOM 741 C CA . PRO A 1 87 ? -5.718 -0.815 -14.479 1.00 85.25 87 PRO A CA 1
ATOM 742 C C . PRO A 1 87 ? -4.857 -0.739 -15.754 1.00 85.25 87 PRO A C 1
ATOM 744 O O . PRO A 1 87 ? -4.189 -1.734 -16.047 1.00 85.25 87 PRO A O 1
ATOM 747 N N . PRO A 1 88 ? -4.777 0.398 -16.482 1.00 85.44 88 PRO A N 1
ATOM 748 C CA . PRO A 1 88 ? -3.893 0.520 -17.642 1.00 85.44 88 PRO A CA 1
ATOM 749 C C . PRO A 1 88 ? -2.414 0.297 -17.305 1.00 85.44 88 PRO A C 1
ATOM 751 O O . PRO A 1 88 ? -1.690 -0.314 -18.089 1.00 85.44 88 PRO A O 1
ATOM 754 N N . LEU A 1 89 ? -1.961 0.739 -16.127 1.00 82.56 89 LEU A N 1
ATOM 755 C CA . LEU A 1 89 ? -0.580 0.538 -15.688 1.00 82.56 89 LEU A CA 1
ATOM 756 C C . LEU A 1 89 ? -0.290 -0.936 -15.380 1.00 82.56 89 LEU A C 1
ATOM 758 O O . LEU A 1 89 ? 0.736 -1.471 -15.805 1.00 82.56 89 LEU A O 1
ATOM 762 N N . ILE A 1 90 ? -1.212 -1.605 -14.683 1.00 81.81 90 ILE A N 1
ATOM 763 C CA . ILE A 1 90 ? -1.113 -3.045 -14.413 1.00 81.81 90 ILE A CA 1
ATOM 764 C C . ILE A 1 90 ? -1.080 -3.821 -15.733 1.00 81.81 90 ILE A C 1
ATOM 766 O O . ILE A 1 90 ? -0.273 -4.736 -15.893 1.00 81.81 90 ILE A O 1
ATOM 770 N N . GLN A 1 91 ? -1.933 -3.453 -16.692 1.00 84.50 91 GLN A N 1
ATOM 771 C CA . GLN A 1 91 ? -1.954 -4.076 -18.012 1.00 84.50 91 GLN A CA 1
ATOM 772 C C . GLN A 1 91 ? -0.636 -3.852 -18.760 1.00 84.50 91 GLN A C 1
ATOM 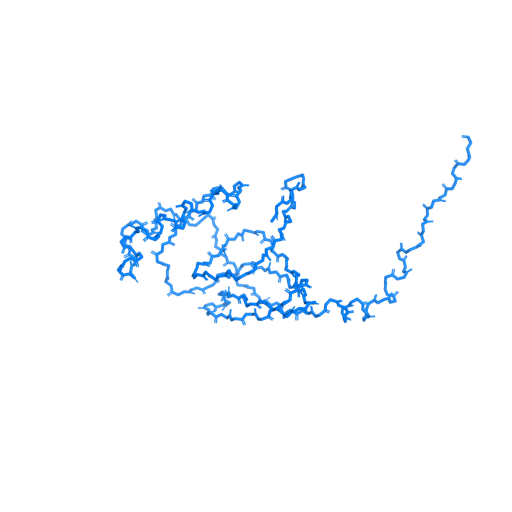774 O O . GLN A 1 91 ? -0.102 -4.804 -19.326 1.00 84.50 91 GLN A O 1
ATOM 779 N N . ALA A 1 92 ? -0.083 -2.636 -18.710 1.00 83.88 92 ALA A N 1
ATOM 780 C CA . ALA A 1 92 ? 1.203 -2.324 -19.321 1.00 83.88 92 ALA A CA 1
ATOM 781 C C . ALA A 1 92 ? 2.318 -3.223 -18.768 1.00 83.88 92 ALA A C 1
ATOM 783 O O . ALA A 1 92 ? 3.037 -3.826 -19.562 1.00 83.88 92 ALA A O 1
ATOM 784 N N . PHE A 1 93 ? 2.407 -3.381 -17.441 1.00 83.19 93 PHE A N 1
ATOM 785 C CA . PHE A 1 93 ? 3.358 -4.303 -16.814 1.00 83.19 93 PHE A CA 1
ATOM 786 C C . PHE A 1 93 ? 3.117 -5.754 -17.246 1.00 83.19 93 PHE A C 1
ATOM 788 O O . PHE A 1 93 ? 4.029 -6.399 -17.743 1.00 83.19 93 PHE A O 1
ATOM 795 N N . ARG A 1 94 ? 1.882 -6.261 -17.147 1.00 85.00 94 ARG A N 1
ATOM 796 C CA . ARG A 1 94 ? 1.555 -7.652 -17.519 1.00 85.00 94 ARG A CA 1
ATOM 797 C C . ARG A 1 94 ? 1.861 -7.987 -18.980 1.00 85.00 94 ARG A C 1
ATOM 799 O O . ARG A 1 94 ? 2.130 -9.139 -19.295 1.00 85.00 94 ARG A O 1
ATOM 806 N N . SER A 1 95 ? 1.796 -6.996 -19.868 1.00 88.12 95 SER A N 1
ATOM 807 C CA . SER A 1 95 ? 2.122 -7.143 -21.292 1.00 88.12 95 SER A CA 1
ATOM 808 C C . SER A 1 95 ? 3.609 -6.956 -21.620 1.00 88.12 95 SER A C 1
ATOM 810 O O . SER A 1 95 ? 3.988 -7.030 -22.788 1.00 88.12 95 SER A O 1
ATOM 812 N N . SER A 1 96 ? 4.446 -6.659 -20.623 1.00 84.00 96 SER A N 1
ATOM 813 C CA . SER A 1 96 ? 5.830 -6.250 -20.828 1.00 84.00 96 SER A CA 1
ATOM 814 C C . SER A 1 96 ? 6.802 -7.432 -20.871 1.00 84.00 96 SER A C 1
ATOM 816 O O . SER A 1 96 ? 6.563 -8.503 -20.307 1.00 84.00 96 SER A O 1
ATOM 818 N N . GLU A 1 97 ? 7.941 -7.218 -21.530 1.00 85.81 97 GLU A N 1
ATOM 819 C CA . GLU A 1 97 ? 9.026 -8.198 -21.587 1.00 85.81 97 GLU A CA 1
ATOM 820 C C . GLU A 1 97 ? 9.669 -8.394 -20.209 1.00 85.81 97 GLU A C 1
ATOM 822 O O . GLU A 1 97 ? 10.043 -9.504 -19.857 1.00 85.81 97 GLU A O 1
ATOM 827 N N . GLU A 1 98 ? 9.723 -7.343 -19.390 1.00 84.62 98 GLU A N 1
ATOM 828 C CA . GLU A 1 98 ? 10.186 -7.406 -18.004 1.00 84.62 98 GLU A CA 1
ATOM 829 C C . GLU A 1 98 ? 9.326 -8.361 -17.166 1.00 84.62 98 GLU A C 1
ATOM 831 O O . GLU A 1 98 ? 9.862 -9.173 -16.413 1.00 84.62 98 GLU A O 1
ATOM 836 N N . CYS A 1 99 ? 7.997 -8.320 -17.328 1.00 81.25 99 CYS A N 1
ATOM 837 C CA . CYS A 1 99 ? 7.098 -9.270 -16.671 1.00 81.25 99 CYS A CA 1
ATOM 838 C C . CYS A 1 99 ? 7.305 -10.702 -17.184 1.00 81.25 99 CYS A C 1
ATOM 840 O O . CYS A 1 99 ? 7.240 -11.644 -16.397 1.00 81.25 99 CYS A O 1
ATOM 842 N N . ARG A 1 100 ? 7.567 -10.881 -18.486 1.00 84.44 100 ARG A N 1
ATOM 843 C CA . ARG A 1 100 ? 7.809 -12.202 -19.089 1.00 84.44 100 ARG A CA 1
ATOM 844 C C . ARG A 1 100 ? 9.149 -12.807 -18.663 1.00 84.44 100 ARG A C 1
ATOM 846 O O . ARG A 1 100 ? 9.219 -14.001 -18.390 1.00 84.44 100 ARG A O 1
ATOM 853 N N . ALA A 1 101 ? 10.206 -12.002 -18.653 1.00 82.50 101 ALA A N 1
ATOM 854 C CA . ALA A 1 101 ? 11.574 -12.436 -18.398 1.00 82.50 101 ALA A CA 1
ATOM 855 C C . ALA A 1 101 ? 11.931 -12.441 -16.904 1.00 82.50 101 ALA A C 1
ATOM 857 O O . ALA A 1 101 ? 12.900 -13.087 -16.512 1.00 82.50 101 ALA A O 1
ATOM 858 N N . GLY A 1 102 ? 11.179 -11.711 -16.073 1.00 76.75 102 GLY A N 1
ATOM 859 C CA . GLY A 1 102 ? 11.452 -11.570 -14.641 1.00 76.75 102 GLY A CA 1
ATOM 860 C C . GLY A 1 102 ? 12.719 -10.767 -14.329 1.00 76.75 102 GLY A C 1
ATOM 861 O O . GLY A 1 102 ? 13.183 -10.778 -13.192 1.00 76.75 102 GLY A O 1
ATOM 862 N N . ILE A 1 103 ? 13.281 -10.072 -15.323 1.00 76.75 103 ILE A N 1
ATOM 863 C CA . ILE A 1 103 ? 14.475 -9.233 -15.190 1.00 76.75 103 ILE A CA 1
ATOM 864 C C . ILE A 1 103 ? 14.230 -7.828 -15.757 1.00 76.75 103 ILE A C 1
ATOM 866 O O . ILE A 1 103 ? 13.436 -7.677 -16.690 1.00 76.75 103 ILE A O 1
ATOM 870 N N . PRO A 1 104 ? 14.897 -6.787 -15.219 1.00 80.00 104 PRO A N 1
ATOM 871 C CA . PRO A 1 104 ? 14.758 -5.434 -15.739 1.00 80.00 104 PRO A CA 1
ATOM 872 C C . PRO A 1 104 ? 15.230 -5.325 -17.194 1.00 80.00 104 PRO A C 1
ATOM 874 O O . PRO A 1 104 ? 16.259 -5.886 -17.570 1.00 80.00 104 PRO A O 1
ATOM 877 N N . GLY A 1 105 ? 14.495 -4.564 -17.999 1.00 79.38 105 GLY A N 1
ATOM 878 C CA . GLY A 1 105 ? 14.811 -4.258 -19.388 1.00 79.38 105 GLY A CA 1
ATOM 879 C C . GLY A 1 105 ? 15.123 -2.772 -19.596 1.00 79.38 105 GLY A C 1
ATOM 880 O O . GLY A 1 105 ? 15.006 -1.960 -18.674 1.00 79.38 105 GLY A O 1
ATOM 881 N N . PRO A 1 106 ? 15.457 -2.358 -20.832 1.00 80.38 106 PRO A N 1
ATOM 882 C CA . PRO A 1 106 ? 15.732 -0.955 -21.155 1.00 80.38 106 PRO A CA 1
ATOM 883 C C . PRO A 1 106 ? 14.571 0.003 -20.841 1.00 80.38 106 PR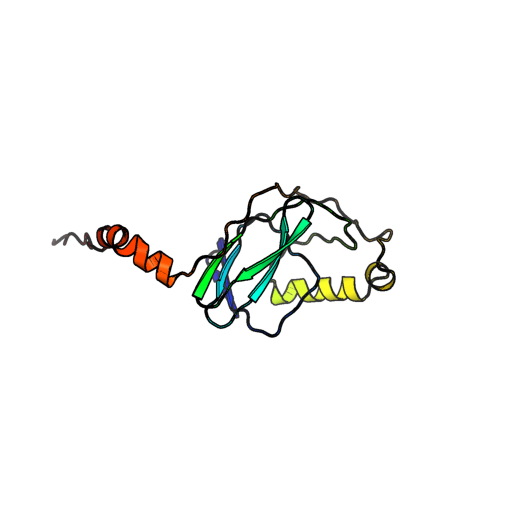O A C 1
ATOM 885 O O . PRO A 1 106 ? 14.780 1.206 -20.718 1.00 80.38 106 PRO A O 1
ATOM 888 N N . LYS A 1 107 ? 13.339 -0.515 -20.715 1.00 78.25 107 LYS A N 1
ATOM 889 C CA . LYS A 1 107 ? 12.136 0.262 -20.390 1.00 78.25 107 LYS A CA 1
ATOM 890 C C . LYS A 1 107 ? 11.729 0.159 -18.917 1.00 78.25 107 LYS A C 1
ATOM 892 O O . LYS A 1 107 ? 10.680 0.699 -18.561 1.00 78.25 107 LYS A O 1
ATOM 897 N N . SER A 1 108 ? 12.517 -0.473 -18.046 1.00 74.81 108 SER A N 1
ATOM 898 C CA . SER A 1 108 ? 12.189 -0.595 -16.618 1.00 74.81 108 SER A CA 1
ATOM 899 C C . SER A 1 108 ? 12.160 0.749 -15.893 1.00 74.81 108 SER A C 1
ATOM 901 O O . SER A 1 108 ? 11.289 0.952 -15.051 1.00 74.81 108 SER A O 1
ATOM 903 N N . PHE A 1 109 ? 13.054 1.678 -16.254 1.00 78.69 109 PHE A N 1
ATOM 904 C CA . PHE A 1 109 ? 13.294 2.932 -15.526 1.00 78.69 109 PHE A CA 1
ATOM 905 C C . PHE A 1 109 ? 13.273 4.134 -16.468 1.00 78.69 109 PHE A C 1
ATOM 907 O O . PHE A 1 109 ? 14.287 4.785 -16.699 1.00 78.69 109 PHE A O 1
ATOM 914 N N . LEU A 1 110 ? 12.112 4.408 -17.067 1.00 69.75 110 LEU A N 1
ATOM 915 C CA . LEU A 1 110 ? 11.987 5.511 -18.028 1.00 69.75 110 LEU A CA 1
ATOM 916 C C . LEU A 1 110 ? 12.157 6.896 -17.387 1.00 69.75 110 LEU A C 1
ATOM 918 O O . LEU A 1 110 ? 12.424 7.860 -18.097 1.00 69.75 110 LEU A O 1
ATOM 922 N N . ILE A 1 111 ? 11.980 6.998 -16.069 1.00 68.00 111 ILE A N 1
ATOM 923 C CA . ILE A 1 111 ? 12.051 8.243 -15.306 1.00 68.00 111 ILE A CA 1
ATOM 924 C C . ILE A 1 111 ? 12.584 7.966 -13.898 1.00 68.00 111 ILE A C 1
ATOM 926 O O . ILE A 1 111 ? 12.326 6.904 -13.330 1.00 68.00 111 ILE A O 1
ATOM 930 N N . ASN A 1 112 ? 13.321 8.931 -13.347 1.00 66.62 112 ASN A N 1
ATOM 931 C CA . ASN A 1 112 ? 13.800 8.880 -11.969 1.00 66.62 112 ASN A CA 1
ATOM 932 C C . ASN A 1 112 ? 12.661 9.188 -10.993 1.00 66.62 112 ASN A C 1
ATOM 934 O O . ASN A 1 112 ? 11.780 9.996 -11.288 1.00 66.62 112 ASN A O 1
ATOM 938 N N . ALA A 1 113 ? 12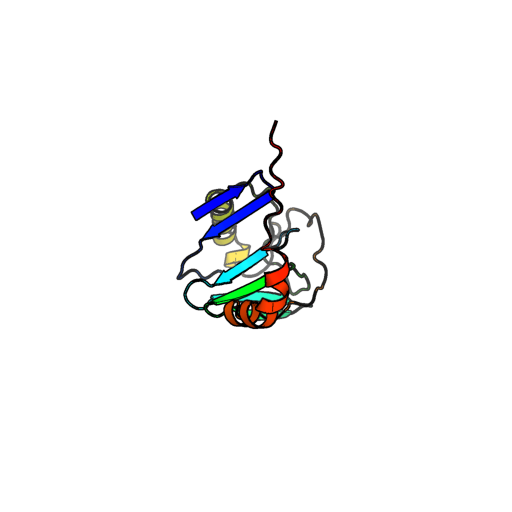.716 8.564 -9.817 1.00 68.62 113 ALA A N 1
ATOM 939 C CA . ALA A 1 113 ? 11.783 8.840 -8.738 1.00 68.62 113 ALA A CA 1
ATOM 940 C C . ALA A 1 113 ? 11.883 10.313 -8.296 1.00 68.62 113 ALA A C 1
ATOM 942 O O . ALA A 1 113 ? 12.995 10.769 -8.025 1.00 68.62 113 ALA A O 1
ATOM 943 N N . PRO A 1 114 ? 10.763 11.053 -8.195 1.00 71.31 114 PRO A N 1
ATOM 944 C CA . PRO A 1 114 ? 10.772 12.443 -7.738 1.00 71.31 114 PRO A CA 1
ATOM 945 C C . PRO A 1 114 ? 11.153 12.580 -6.256 1.00 71.31 114 PRO A C 1
ATOM 947 O O . PRO A 1 114 ? 11.568 13.653 -5.830 1.00 71.31 114 PRO A O 1
ATOM 950 N N . TYR A 1 115 ? 11.049 11.495 -5.485 1.00 69.31 115 TYR A N 1
ATOM 951 C CA . TYR A 1 115 ? 11.438 11.424 -4.083 1.00 69.31 115 TYR A CA 1
ATOM 952 C C . TYR A 1 115 ? 11.973 10.036 -3.723 1.00 69.31 115 TYR A C 1
ATOM 954 O O . TYR A 1 115 ? 11.627 9.011 -4.326 1.00 69.31 115 TYR A O 1
ATOM 962 N N . GLU A 1 116 ? 12.817 10.001 -2.696 1.00 66.06 116 GLU A N 1
ATOM 963 C CA . GLU A 1 116 ? 13.277 8.768 -2.071 1.00 66.06 116 GLU A CA 1
ATOM 964 C C . GLU A 1 116 ? 12.483 8.522 -0.794 1.00 66.06 116 GLU A C 1
ATOM 966 O O . GLU A 1 116 ? 12.301 9.426 0.018 1.00 66.06 116 GLU A O 1
ATOM 971 N N . ALA A 1 117 ? 11.986 7.299 -0.615 1.00 66.38 117 ALA A N 1
ATOM 972 C CA . ALA A 1 117 ? 11.263 6.978 0.604 1.00 66.38 117 ALA A CA 1
ATOM 973 C C . ALA A 1 117 ? 12.238 6.801 1.777 1.00 66.38 117 ALA A C 1
ATOM 975 O O . ALA A 1 117 ? 13.297 6.183 1.648 1.00 66.38 117 ALA A O 1
ATOM 976 N N . VAL A 1 118 ? 11.856 7.366 2.918 1.00 68.56 118 VAL A N 1
ATOM 977 C CA . VAL A 1 118 ? 12.654 7.394 4.144 1.00 68.56 118 VAL A CA 1
ATOM 978 C C . VAL A 1 118 ? 12.369 6.132 4.956 1.00 68.56 118 VAL A C 1
ATOM 980 O O . VAL A 1 118 ? 11.244 5.641 4.997 1.00 68.56 118 VAL A O 1
ATOM 983 N N . ALA A 1 119 ? 13.394 5.578 5.602 1.00 66.69 119 ALA A N 1
ATOM 984 C CA . ALA A 1 119 ? 13.204 4.465 6.524 1.00 66.69 119 ALA A CA 1
ATOM 985 C C . ALA A 1 119 ? 12.403 4.918 7.753 1.00 66.69 119 ALA A C 1
ATOM 987 O O . ALA A 1 119 ? 12.787 5.861 8.440 1.00 66.69 119 ALA A O 1
ATOM 988 N N . THR A 1 120 ? 11.291 4.247 8.043 1.00 68.06 120 THR A N 1
ATOM 989 C CA . THR A 1 120 ? 10.432 4.532 9.200 1.00 68.06 120 THR A CA 1
ATOM 990 C C . THR A 1 120 ? 9.954 3.218 9.799 1.00 68.06 120 THR A C 1
ATOM 992 O O . THR A 1 120 ? 9.669 2.270 9.075 1.00 68.06 120 THR A O 1
ATOM 995 N N . ASP A 1 121 ? 9.897 3.138 11.124 1.00 73.88 121 ASP A N 1
ATOM 996 C CA . ASP A 1 121 ? 9.403 1.937 11.791 1.00 73.88 121 ASP A CA 1
ATOM 997 C C . ASP A 1 121 ? 7.876 1.924 11.782 1.00 73.88 121 ASP A C 1
ATOM 999 O O . ASP A 1 121 ? 7.228 2.895 12.179 1.00 73.88 121 ASP A O 1
ATOM 1003 N N . LEU A 1 122 ? 7.293 0.812 11.333 1.00 75.56 122 LEU A N 1
ATOM 1004 C CA . LEU A 1 122 ? 5.844 0.679 11.268 1.00 75.56 122 LEU A CA 1
ATOM 1005 C C . LEU A 1 122 ? 5.285 0.190 12.603 1.00 75.56 122 LEU A C 1
ATOM 1007 O O . LEU A 1 122 ? 5.700 -0.838 13.154 1.00 75.56 122 LEU A O 1
ATOM 1011 N N . SER A 1 123 ? 4.287 0.917 13.103 1.00 80.56 123 SER A N 1
ATOM 1012 C CA . SER A 1 123 ? 3.541 0.519 14.291 1.00 80.56 123 SER A CA 1
ATOM 1013 C C . SER A 1 123 ? 2.737 -0.759 14.028 1.00 80.56 123 SER A C 1
ATOM 1015 O O . SER A 1 123 ? 2.341 -1.080 12.904 1.00 80.56 123 SER A O 1
ATOM 1017 N N . LYS A 1 124 ? 2.511 -1.541 15.087 1.00 85.75 124 LYS A N 1
ATOM 1018 C CA . LYS A 1 124 ? 1.663 -2.734 14.994 1.00 85.75 124 LYS A CA 1
ATOM 1019 C C . LYS A 1 124 ? 0.194 -2.310 14.904 1.00 85.75 124 LYS A C 1
ATOM 1021 O O . LYS A 1 124 ? -0.194 -1.389 15.626 1.00 85.75 124 LYS A O 1
ATOM 1026 N N . PRO A 1 125 ? -0.632 -3.008 14.103 1.00 89.56 125 PRO A N 1
ATOM 1027 C CA . PRO A 1 125 ? -2.073 -2.804 14.130 1.00 89.56 125 PRO A CA 1
ATOM 1028 C C . PRO A 1 125 ? -2.613 -2.977 15.549 1.00 89.56 125 PRO A C 1
ATOM 1030 O O . PRO A 1 125 ? -2.192 -3.884 16.273 1.00 89.56 125 PRO A O 1
ATOM 1033 N N . MET A 1 126 ? -3.545 -2.113 15.939 1.00 91.06 126 MET A N 1
ATOM 1034 C CA . MET A 1 126 ? -4.172 -2.135 17.260 1.00 91.06 126 MET A CA 1
ATOM 1035 C C . MET A 1 126 ? -5.673 -2.353 17.127 1.00 91.06 126 MET A C 1
ATOM 1037 O O . MET A 1 126 ? -6.290 -1.844 16.195 1.00 91.06 126 MET A O 1
ATOM 1041 N N . ASN A 1 127 ? -6.268 -3.100 18.057 1.00 92.25 127 ASN A N 1
ATOM 1042 C CA . ASN A 1 127 ? -7.717 -3.266 18.089 1.00 92.25 127 ASN A CA 1
ATOM 1043 C C . ASN A 1 127 ? -8.378 -1.940 18.500 1.00 92.25 127 ASN A C 1
ATOM 1045 O O . ASN A 1 127 ? -8.059 -1.385 19.554 1.00 92.25 127 ASN A O 1
ATOM 1049 N N . LEU A 1 128 ? -9.287 -1.446 17.661 1.00 87.44 128 LEU A N 1
ATOM 1050 C CA . LEU A 1 128 ? -9.930 -0.147 17.818 1.00 87.44 128 LEU A CA 1
ATOM 1051 C C . LEU A 1 128 ? -10.792 -0.092 19.076 1.00 87.44 128 LEU A C 1
ATOM 1053 O O . LEU A 1 128 ? -10.735 0.890 19.809 1.00 87.44 128 LEU A O 1
ATOM 1057 N N . GLN A 1 129 ? -11.554 -1.149 19.353 1.00 87.06 129 GLN A N 1
ATOM 1058 C CA . GLN A 1 129 ? -12.438 -1.180 20.514 1.00 87.06 129 GLN A CA 1
ATOM 1059 C C . GLN A 1 129 ? -11.639 -1.120 21.818 1.00 87.06 129 GLN A C 1
ATOM 1061 O O . GLN A 1 129 ? -11.956 -0.321 22.696 1.00 87.06 129 GLN A O 1
ATOM 1066 N N . ASN A 1 130 ? -10.559 -1.898 21.912 1.00 89.94 130 ASN A N 1
ATOM 1067 C CA . ASN A 1 130 ? -9.648 -1.855 23.054 1.00 89.94 130 ASN A CA 1
ATOM 1068 C C . ASN A 1 130 ? -8.982 -0.483 23.186 1.00 89.94 130 ASN A C 1
ATOM 1070 O O . ASN A 1 130 ? -8.842 0.032 24.293 1.00 89.94 130 ASN A O 1
ATOM 1074 N N . PHE A 1 131 ? -8.575 0.119 22.065 1.00 89.06 131 PHE A N 1
ATOM 1075 C CA . PHE A 1 131 ? -8.014 1.464 22.070 1.00 89.06 131 PHE A CA 1
ATOM 1076 C C . PHE A 1 131 ? -9.019 2.483 22.619 1.00 89.06 131 PHE A C 1
ATOM 1078 O O . PHE A 1 131 ? -8.666 3.244 23.516 1.00 89.06 131 PHE A O 1
ATOM 1085 N N . ILE A 1 132 ? -10.267 2.462 22.142 1.00 87.81 132 ILE A N 1
ATOM 1086 C CA . ILE A 1 132 ? -11.335 3.344 22.625 1.00 87.81 132 ILE A CA 1
ATOM 1087 C C . ILE A 1 132 ? -11.568 3.118 24.119 1.00 87.81 132 ILE A C 1
ATOM 1089 O O . ILE A 1 132 ? -11.542 4.086 24.871 1.00 87.81 132 ILE A O 1
ATOM 1093 N N . GLU A 1 133 ? -11.738 1.865 24.555 1.00 89.75 133 GLU A N 1
ATOM 1094 C CA . GLU A 1 133 ? -11.967 1.494 25.960 1.00 89.75 133 GLU A CA 1
ATOM 1095 C C . GLU A 1 133 ? -10.900 2.073 26.890 1.00 89.75 133 GLU A C 1
ATOM 1097 O O . GLU A 1 133 ? -11.220 2.756 27.863 1.00 89.75 133 GLU A O 1
ATOM 1102 N N . ASN A 1 134 ? -9.632 1.878 26.532 1.00 89.69 134 ASN A N 1
ATOM 1103 C CA . ASN A 1 134 ? -8.492 2.318 27.329 1.00 89.69 134 ASN A CA 1
ATOM 1104 C C . ASN A 1 134 ? -8.348 3.849 27.400 1.00 89.69 134 ASN A C 1
ATOM 1106 O O . ASN A 1 134 ? -7.613 4.347 28.249 1.00 89.69 134 ASN A O 1
ATOM 1110 N N . HIS A 1 135 ? -9.044 4.600 26.538 1.00 88.12 135 HIS A N 1
ATOM 1111 C CA . HIS A 1 135 ? -8.986 6.065 26.472 1.00 88.12 135 HIS A CA 1
ATOM 1112 C C . HIS A 1 135 ? -10.347 6.742 26.728 1.00 88.12 135 HIS A C 1
ATOM 1114 O O . HIS A 1 135 ? -10.501 7.945 26.488 1.00 88.12 135 HIS A O 1
ATOM 1120 N N . LYS A 1 136 ? -11.344 6.008 27.248 1.00 84.94 136 LYS A N 1
ATOM 1121 C CA . LYS A 1 136 ? -12.700 6.534 27.499 1.00 84.94 136 LYS A CA 1
ATOM 1122 C C . LYS A 1 136 ? -12.745 7.727 28.454 1.00 84.94 136 LYS A C 1
ATOM 1124 O O . LYS A 1 136 ? -13.520 8.659 28.250 1.00 84.94 136 LYS A O 1
ATOM 1129 N N . GLU A 1 137 ? -11.912 7.733 29.492 1.00 81.06 137 GLU A N 1
ATOM 1130 C CA . GLU A 1 137 ? -11.913 8.834 30.467 1.00 81.06 137 GLU A CA 1
ATOM 1131 C C . GLU A 1 137 ? -11.337 10.131 29.876 1.00 81.06 137 GLU A C 1
ATOM 1133 O O . GLU A 1 137 ? -11.826 11.218 30.176 1.00 81.06 137 GLU A O 1
ATOM 1138 N N . ALA A 1 138 ? -10.374 10.034 28.952 1.00 72.81 138 ALA A N 1
ATOM 1139 C CA . ALA A 1 138 ? -9.833 11.195 28.242 1.00 72.81 138 ALA A CA 1
ATOM 1140 C C . ALA A 1 138 ? -10.841 11.801 27.244 1.00 72.81 138 ALA A C 1
ATOM 1142 O O . ALA A 1 138 ? -10.803 12.999 26.968 1.00 72.81 138 ALA A O 1
ATOM 1143 N N . THR A 1 139 ? -11.779 10.999 26.728 1.00 58.78 139 THR A N 1
ATOM 1144 C CA . THR A 1 139 ? -12.804 11.443 25.765 1.00 58.78 139 THR A CA 1
ATOM 1145 C C . THR A 1 139 ? -14.031 12.090 26.421 1.00 58.78 139 THR A C 1
ATOM 1147 O O . THR A 1 139 ? -14.758 12.824 25.750 1.00 58.78 139 THR A O 1
ATOM 1150 N N . ARG A 1 140 ? -14.234 11.929 27.738 1.00 59.81 140 ARG A N 1
ATOM 1151 C CA . ARG A 1 140 ? -15.327 12.581 28.493 1.00 59.81 140 ARG A CA 1
ATOM 1152 C C . ARG A 1 140 ? -15.214 14.107 28.594 1.00 59.81 140 ARG A C 1
ATOM 1154 O O . ARG A 1 140 ? -16.218 14.769 28.837 1.00 59.81 140 ARG A O 1
ATOM 1161 N N . LEU A 1 141 ? -14.027 14.685 28.404 1.00 52.78 141 LEU A N 1
ATOM 1162 C CA . LEU A 1 141 ? -13.819 16.135 28.529 1.00 52.78 141 LEU A CA 1
ATOM 1163 C C . LEU A 1 141 ? -14.273 16.937 27.294 1.00 52.78 141 LEU A C 1
ATOM 1165 O O . LEU A 1 141 ? -14.413 18.153 27.388 1.00 52.78 141 LEU A O 1
ATOM 1169 N N . VAL A 1 142 ? -14.556 16.279 26.164 1.00 54.44 142 VAL A N 1
ATOM 1170 C CA 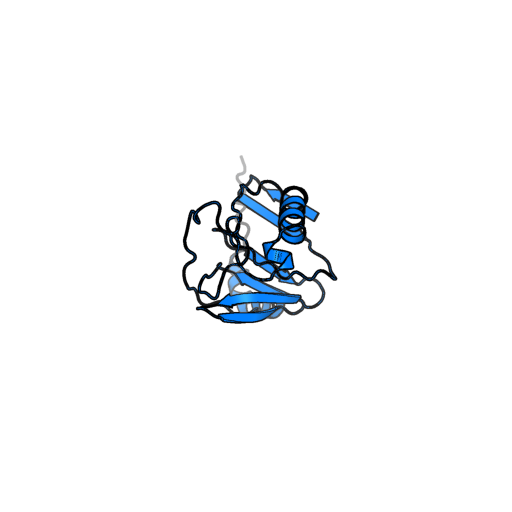. VAL A 1 142 ? -14.935 16.942 24.897 1.00 54.44 142 VAL A CA 1
ATOM 1171 C C . VAL A 1 142 ? -16.461 17.069 24.730 1.00 54.44 142 VAL A C 1
ATOM 1173 O O . VAL A 1 142 ? -16.937 17.779 23.852 1.00 54.44 142 VAL A O 1
ATOM 1176 N N . THR A 1 143 ? -17.268 16.442 25.594 1.00 48.94 143 THR A N 1
ATOM 1177 C CA . THR A 1 143 ? -18.735 16.394 25.442 1.00 48.94 143 THR A CA 1
ATOM 1178 C C . THR A 1 143 ? -19.505 17.472 26.206 1.00 48.94 143 THR A C 1
ATOM 1180 O O . THR A 1 143 ? -20.716 17.329 26.356 1.00 48.94 143 THR A O 1
ATOM 1183 N N . LYS A 1 144 ? -18.875 18.544 26.710 1.00 42.66 144 LYS A N 1
ATOM 1184 C CA . LYS A 1 144 ? -19.649 19.727 27.129 1.00 42.66 144 LYS A CA 1
ATOM 1185 C C . LYS A 1 144 ? -19.904 20.594 25.893 1.00 42.66 144 LYS A C 1
ATOM 1187 O O . LYS A 1 144 ? -18.957 21.207 25.408 1.00 42.66 144 LYS A O 1
ATOM 1192 N N . PRO A 1 145 ? -21.145 20.684 25.382 1.00 47.59 145 PRO A N 1
ATOM 1193 C CA . PRO A 1 145 ? -21.455 21.681 24.379 1.00 47.59 145 PRO A CA 1
ATOM 1194 C C . PRO A 1 145 ? -21.452 23.040 25.080 1.00 47.59 145 PRO A C 1
ATOM 1196 O O . PRO A 1 145 ? -22.337 23.332 25.881 1.00 47.59 145 PRO A O 1
ATOM 1199 N N . THR A 1 146 ? -20.460 23.879 24.800 1.00 48.53 146 THR A N 1
ATOM 1200 C CA . THR A 1 146 ? -20.561 25.323 25.036 1.00 48.53 146 THR A CA 1
ATOM 1201 C C . THR A 1 146 ? -21.442 25.906 23.937 1.00 48.53 146 THR A C 1
ATOM 1203 O O . THR A 1 146 ? -20.952 26.443 22.948 1.00 48.53 146 THR A O 1
ATOM 1206 N N . TYR A 1 147 ? -22.753 25.729 24.074 1.00 44.06 147 TYR A N 1
ATOM 1207 C CA . TYR A 1 147 ? -23.714 26.627 23.448 1.00 44.06 147 TYR A CA 1
ATOM 1208 C C . TYR A 1 147 ? -24.115 27.635 24.517 1.00 44.06 147 TYR A C 1
ATOM 1210 O O . TYR A 1 147 ? -25.068 27.418 25.263 1.00 44.06 147 TYR A O 1
ATOM 1218 N N . ASP A 1 148 ? -23.350 28.722 24.611 1.00 45.03 148 ASP A N 1
ATOM 1219 C CA . ASP A 1 148 ? -23.837 29.912 25.290 1.00 45.03 148 ASP A CA 1
ATOM 1220 C C . ASP A 1 148 ? -24.995 30.466 24.463 1.00 45.03 148 ASP A C 1
ATOM 1222 O O . ASP A 1 148 ? -24.863 30.847 23.298 1.00 45.03 148 ASP A O 1
ATOM 1226 N N . SER A 1 149 ? -26.172 30.442 25.074 1.00 46.78 149 SER A N 1
ATOM 1227 C CA . SER A 1 149 ? -27.364 31.111 24.592 1.00 46.78 149 SER A CA 1
ATOM 1228 C C . SER A 1 149 ? -27.109 32.616 24.541 1.00 46.78 149 SER A C 1
ATOM 1230 O O . SER A 1 149 ? -27.236 33.294 25.561 1.00 46.78 149 SER A O 1
ATOM 1232 N N . VAL A 1 150 ? -26.807 33.156 23.363 1.00 43.47 150 VAL A N 1
ATOM 1233 C CA . VAL A 1 150 ? -27.016 34.585 23.119 1.00 43.47 150 VAL A CA 1
ATOM 1234 C C . VAL A 1 150 ? -28.500 34.757 22.817 1.00 43.47 150 VAL A C 1
ATOM 1236 O O . VAL A 1 150 ? -28.970 34.522 21.706 1.00 43.47 150 VAL A O 1
ATOM 1239 N N . ARG A 1 151 ? -29.254 35.071 23.873 1.00 42.22 151 ARG A N 1
ATOM 1240 C CA . ARG A 1 151 ? -30.499 35.821 23.749 1.00 42.22 151 ARG A CA 1
ATOM 1241 C C . ARG A 1 151 ? -30.108 37.271 23.489 1.00 42.22 151 ARG A C 1
ATOM 1243 O O . ARG A 1 151 ? -29.430 37.840 24.335 1.00 42.22 151 ARG A O 1
ATOM 1250 N N . GLU A 1 152 ? -30.551 37.812 22.363 1.00 40.81 152 GLU A N 1
ATOM 1251 C CA . GLU A 1 152 ? -31.222 39.116 22.232 1.00 40.81 152 GLU A CA 1
ATOM 1252 C C . GLU A 1 152 ? -31.855 39.215 20.841 1.00 40.81 152 GLU A C 1
ATOM 1254 O O . GLU A 1 152 ? -31.161 38.915 19.844 1.00 40.81 152 GLU A O 1
#

InterPro domains:
  IPR010329 3-hydroxyanthranilic acid dioxygenase [PF06052] (5-57)
  IPR010329 3-hydroxyanthranilic acid dioxygenase [PTHR15497] (5-59)
  IPR011051 RmlC-like cupin domain superfamily [SSF51182] (6-110)
  IPR014710 RmlC-like jelly roll fold [G3DSA:2.60.120.10] (2-60)
  IPR014710 RmlC-like jelly roll fold [G3DSA:2.60.120.10] (61-149)

Sequence (152 aa):
LIFRFSNQLKLFFVGGPNSRDDYHLEEGEEFFYQQRGDMVLKVIERGQPRDIRIKEDSISTRYFVKSSTVRLFERWFHLNDVVRDLPPLIQAFRSSEECRAGIPGPKSFLINAPYEAVATDLSKPMNLQNFIENHKEATRLVTKPTYDSVRE

pLDDT: mean 76.03, std 13.97, range [40.81, 94.75]

Secondary structure (DSSP, 8-state):
-EEEETTTEEEE---SS---S-----SS-EEEE-SSS-EEEEEEETTEEEEEEE-TTEEEEE------S--S-B-----S-HHHHHHHHHHHHHTSHHHHHSS--TTTBSS--SSPPPP-PPPPPEEHHHHHHHTHHHHGGG----------

Organism: Angiostrongylus costaricensis (NCBI:txid334426)

Radius of gyration: 20.54 Å; chains: 1; bounding box: 47×52×52 Å

Foldseek 3Di:
DWDQDPNPDIDDDDDDDDDDPDDDDDQDKDKDAAQDAKDWDWAQAPARIDIAIAGHQWIFIDAHADDDDAQLADDDDDPPDCVPPVVVVVVVCCPDPSVVVVHHDPRRDPDDDPDHGHHDDTDHIDRNVVVCVVCVVVVVVVPDPPPDDPDD